Protein AF-Q3SFW7-F1 (afdb_monomer)

Organism: Thiobacillus denitrificans (strain ATCC 25259 / T1) (NCBI:txid292415)

Radius of gyration: 25.18 Å; Cα contacts (8 Å, |Δi|>4): 9; chains: 1; bounding box: 49×64×56 Å

Structure (mmCIF, N/CA/C/O backbone):
data_AF-Q3SFW7-F1
#
_entry.id   AF-Q3SFW7-F1
#
loop_
_atom_site.group_PDB
_atom_site.id
_atom_site.type_symbol
_atom_site.label_atom_id
_atom_site.label_alt_id
_atom_site.label_comp_id
_atom_site.label_asym_id
_atom_site.label_entity_id
_atom_site.label_seq_id
_atom_site.pdbx_PDB_ins_code
_atom_site.Cartn_x
_atom_site.Cartn_y
_atom_site.Cartn_z
_atom_site.occupancy
_atom_site.B_iso_or_equiv
_atom_site.auth_seq_id
_atom_site.auth_comp_id
_atom_site.auth_asym_id
_atom_site.auth_atom_id
_atom_site.pdbx_PDB_model_num
ATOM 1 N N . MET A 1 1 ? -1.356 22.637 24.744 1.00 49.34 1 MET A N 1
ATOM 2 C CA . MET A 1 1 ? -1.270 21.484 23.822 1.00 49.34 1 MET A CA 1
ATOM 3 C C . MET A 1 1 ? -1.983 20.317 24.479 1.00 49.34 1 MET A C 1
ATOM 5 O O . MET A 1 1 ? -1.453 19.760 25.429 1.00 49.34 1 MET A O 1
ATOM 9 N N . ALA A 1 2 ? -3.221 20.027 24.079 1.00 59.09 2 ALA A N 1
ATOM 10 C CA . ALA A 1 2 ? -3.946 18.881 24.620 1.00 59.09 2 ALA A CA 1
ATOM 11 C C . ALA A 1 2 ? -3.263 17.597 24.132 1.00 59.09 2 ALA A C 1
ATOM 13 O O . ALA A 1 2 ? -3.064 17.425 22.930 1.00 59.09 2 ALA A O 1
ATOM 14 N N . AL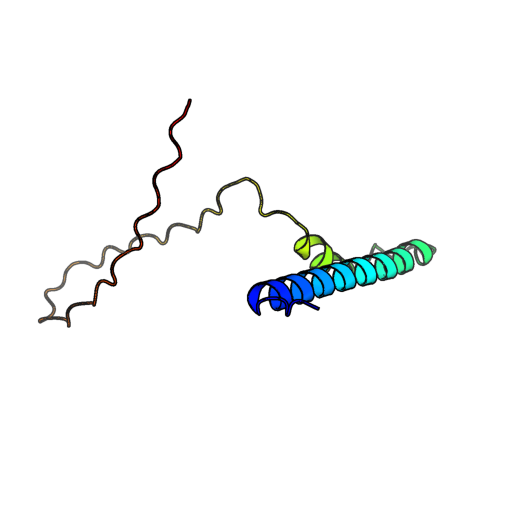A A 1 3 ? -2.860 16.725 25.055 1.00 67.88 3 ALA A N 1
ATOM 15 C CA . ALA A 1 3 ? -2.291 15.434 24.700 1.00 67.88 3 ALA A CA 1
ATOM 16 C C . ALA A 1 3 ? -3.344 14.630 23.926 1.00 67.88 3 ALA A C 1
ATOM 18 O O . ALA A 1 3 ? -4.440 14.388 24.436 1.00 67.88 3 ALA A O 1
ATOM 19 N N . MET A 1 4 ? -3.034 14.230 22.688 1.00 72.62 4 MET A N 1
ATOM 20 C CA . MET A 1 4 ? -3.902 13.316 21.950 1.00 72.62 4 MET A CA 1
ATOM 21 C C . MET A 1 4 ? -4.073 12.043 22.777 1.00 72.62 4 MET A C 1
ATOM 23 O O . MET A 1 4 ? -3.089 11.395 23.136 1.00 72.62 4 MET A O 1
ATOM 27 N N . SER A 1 5 ? -5.323 11.668 23.064 1.00 85.25 5 SER A N 1
ATOM 28 C CA . SER A 1 5 ? -5.614 10.350 23.632 1.00 85.25 5 SER A CA 1
ATOM 29 C C . SER A 1 5 ? -4.915 9.282 22.788 1.00 85.25 5 SER A C 1
ATOM 31 O O . SER A 1 5 ? -4.894 9.370 21.558 1.00 85.25 5 SER A O 1
ATOM 33 N N . ARG A 1 6 ? -4.340 8.265 23.440 1.00 89.69 6 ARG A N 1
ATOM 34 C CA . ARG A 1 6 ? -3.535 7.203 22.807 1.00 89.69 6 ARG A CA 1
ATOM 35 C C . ARG A 1 6 ? -4.202 6.601 21.563 1.00 89.69 6 ARG A C 1
ATOM 37 O O . ARG A 1 6 ? -3.516 6.250 20.612 1.00 89.69 6 ARG A O 1
ATOM 44 N N . ARG A 1 7 ? -5.538 6.525 21.548 1.00 87.50 7 ARG A N 1
ATOM 45 C CA . ARG A 1 7 ? -6.325 6.046 20.399 1.00 87.50 7 ARG A CA 1
ATOM 46 C C . ARG A 1 7 ? -6.234 6.979 19.189 1.00 87.50 7 ARG A C 1
ATOM 48 O O . ARG A 1 7 ? -6.053 6.499 18.078 1.00 87.50 7 ARG A O 1
ATOM 55 N N . HIS A 1 8 ? -6.312 8.292 19.405 1.00 90.88 8 HIS A N 1
ATOM 56 C CA . HIS A 1 8 ? -6.155 9.285 18.341 1.00 90.88 8 HIS A CA 1
ATOM 57 C C . HIS A 1 8 ? -4.730 9.313 17.807 1.00 90.88 8 HIS A C 1
ATOM 59 O O . HIS A 1 8 ? -4.561 9.372 16.598 1.00 90.88 8 HIS A O 1
ATOM 65 N N . LEU A 1 9 ? -3.720 9.190 18.676 1.00 92.25 9 LEU A N 1
ATOM 66 C CA . LEU A 1 9 ? -2.331 9.107 18.226 1.00 92.25 9 LEU A CA 1
ATOM 67 C C . LEU A 1 9 ? -2.102 7.871 17.345 1.00 92.25 9 LEU A C 1
ATOM 69 O O . LEU A 1 9 ? -1.550 8.004 16.261 1.00 92.25 9 LEU A O 1
ATOM 73 N N . ILE A 1 10 ? -2.557 6.686 17.771 1.00 92.69 10 ILE A N 1
ATOM 74 C CA . ILE A 1 10 ? -2.421 5.456 16.972 1.00 92.69 10 ILE A CA 1
ATOM 75 C C . ILE A 1 10 ? -3.164 5.592 15.642 1.00 92.69 10 ILE A C 1
ATOM 77 O O . ILE A 1 10 ? -2.594 5.287 14.600 1.00 92.69 10 ILE A O 1
ATOM 81 N N . SER A 1 11 ? -4.405 6.088 15.663 1.00 91.06 11 SER A N 1
ATOM 82 C CA . SER A 1 11 ? -5.174 6.319 14.437 1.00 91.06 11 SER A CA 1
ATOM 83 C C . SER A 1 11 ? -4.471 7.308 13.511 1.00 91.06 11 SER A C 1
ATOM 85 O O . SER A 1 11 ? -4.437 7.091 12.309 1.00 91.06 11 SER A O 1
ATOM 87 N N . TRP A 1 12 ? -3.896 8.377 14.057 1.00 93.75 12 TRP A N 1
ATOM 88 C CA . TRP A 1 12 ? -3.191 9.393 13.286 1.00 93.75 12 TRP A CA 1
ATOM 89 C C . TRP A 1 12 ? -1.899 8.853 12.668 1.00 93.75 12 TRP A C 1
ATOM 91 O O . TRP A 1 12 ? -1.666 9.048 11.478 1.00 93.75 12 TRP A O 1
ATOM 101 N N . LEU A 1 13 ? -1.095 8.115 13.441 1.00 95.19 13 LEU A N 1
ATOM 102 C CA . LEU A 1 13 ? 0.109 7.445 12.941 1.00 95.19 13 LEU A CA 1
ATOM 103 C C . LEU A 1 13 ? -0.230 6.424 11.853 1.00 95.19 13 LEU A C 1
ATOM 105 O O . LEU A 1 13 ? 0.464 6.350 10.843 1.00 95.19 13 LEU A O 1
ATOM 109 N N . PHE A 1 14 ? -1.313 5.670 12.039 1.00 92.56 14 PHE A N 1
ATOM 110 C CA . PHE A 1 14 ? -1.797 4.725 11.043 1.00 92.56 14 PHE A CA 1
ATOM 111 C C . PHE A 1 14 ? -2.198 5.436 9.746 1.00 92.56 14 PHE A C 1
ATOM 113 O O . PHE A 1 14 ? -1.718 5.068 8.677 1.00 92.56 14 PHE A O 1
ATOM 120 N N . THR A 1 15 ? -2.988 6.510 9.832 1.00 91.44 15 THR A N 1
ATOM 121 C CA . THR A 1 15 ? -3.363 7.319 8.664 1.00 91.44 15 THR A CA 1
ATOM 122 C C . THR A 1 15 ? -2.143 7.908 7.962 1.00 91.44 15 THR A C 1
ATOM 124 O O . THR A 1 15 ? -2.063 7.846 6.738 1.00 91.44 15 THR A O 1
ATOM 127 N N . LEU A 1 16 ? -1.168 8.441 8.705 1.00 93.75 16 LEU A N 1
ATOM 128 C CA . LEU A 1 16 ? 0.079 8.935 8.117 1.00 93.75 16 LEU A CA 1
ATOM 129 C C . LEU A 1 16 ? 0.861 7.832 7.410 1.00 93.75 16 LEU 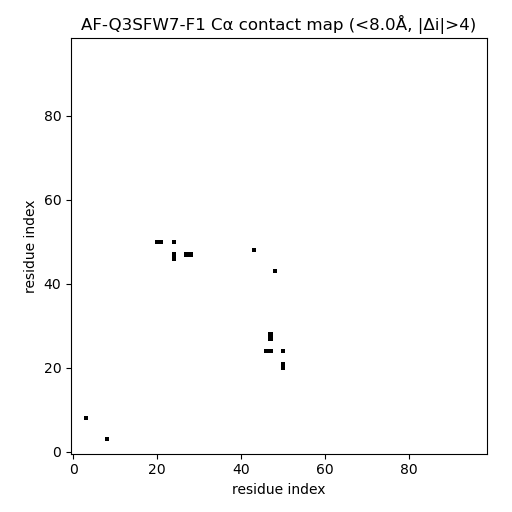A C 1
ATOM 131 O O . LEU A 1 16 ? 1.367 8.058 6.315 1.00 93.75 16 LEU A O 1
ATOM 135 N N . SER A 1 17 ? 0.947 6.647 8.014 1.00 90.62 17 SER A N 1
ATOM 136 C CA . SER A 1 17 ? 1.627 5.502 7.413 1.00 90.62 17 SER A CA 1
ATOM 137 C C . SER A 1 17 ? 0.956 5.077 6.106 1.00 90.62 17 SER A C 1
ATOM 139 O O . SER A 1 17 ? 1.657 4.844 5.122 1.00 90.62 17 SER A O 1
ATOM 141 N N . LEU A 1 18 ? -0.381 5.048 6.067 1.00 88.25 18 LEU A N 1
ATOM 142 C CA . LEU A 1 18 ? -1.132 4.797 4.837 1.00 88.25 18 LEU A CA 1
ATOM 143 C C . LEU A 1 18 ? -0.862 5.878 3.785 1.00 88.25 18 LEU A C 1
ATOM 145 O O . LEU A 1 18 ? -0.585 5.548 2.635 1.00 88.25 18 LEU A O 1
ATOM 149 N N . LEU A 1 19 ? -0.884 7.156 4.173 1.00 88.00 19 LEU A N 1
ATOM 150 C CA . LEU A 1 19 ? -0.666 8.274 3.254 1.00 88.00 19 LEU A CA 1
ATOM 151 C C . LEU A 1 19 ? 0.741 8.242 2.635 1.00 88.00 19 LEU A C 1
ATOM 153 O O . LEU A 1 19 ? 0.888 8.428 1.428 1.00 88.00 19 LEU A O 1
ATOM 157 N N . LEU A 1 20 ? 1.767 7.946 3.441 1.00 89.06 20 LEU A N 1
ATOM 158 C CA . LEU A 1 20 ? 3.142 7.768 2.966 1.00 89.06 20 LEU A CA 1
ATOM 159 C C . LEU A 1 20 ? 3.272 6.556 2.037 1.00 89.06 20 LEU A C 1
ATOM 161 O O . LEU A 1 20 ? 3.932 6.649 1.002 1.00 89.06 20 LEU A O 1
ATOM 165 N N . GLY A 1 21 ? 2.613 5.444 2.377 1.00 85.75 21 GLY A N 1
ATOM 166 C CA . GLY A 1 21 ? 2.535 4.259 1.524 1.00 85.75 21 GLY A CA 1
ATOM 167 C C . GLY A 1 21 ? 1.982 4.597 0.137 1.00 85.75 21 GLY A C 1
ATOM 168 O O . GLY A 1 21 ? 2.653 4.350 -0.865 1.00 85.75 21 GLY A O 1
ATOM 169 N N . GLN A 1 22 ? 0.831 5.273 0.082 1.00 86.62 22 GLN A N 1
ATOM 170 C CA . GLN A 1 22 ? 0.194 5.686 -1.174 1.00 86.62 22 GLN A CA 1
ATOM 171 C C . GLN A 1 22 ? 1.059 6.672 -1.979 1.00 86.62 22 GLN A C 1
ATOM 173 O O . GLN A 1 22 ? 1.227 6.497 -3.187 1.00 86.62 22 GLN A O 1
ATOM 178 N N . ALA A 1 23 ? 1.673 7.663 -1.322 1.00 86.12 23 ALA A N 1
ATOM 179 C CA . ALA A 1 23 ? 2.566 8.616 -1.985 1.00 86.12 23 ALA A CA 1
ATOM 180 C C . ALA A 1 23 ? 3.799 7.929 -2.605 1.00 86.12 23 ALA A C 1
ATOM 182 O O . ALA A 1 23 ? 4.176 8.234 -3.738 1.00 86.12 23 ALA A O 1
ATOM 183 N N . SER A 1 24 ? 4.403 6.969 -1.894 1.00 86.12 24 SER A N 1
ATOM 184 C CA . SER A 1 24 ? 5.553 6.208 -2.400 1.00 86.12 24 SER A CA 1
ATOM 185 C C . SER A 1 24 ? 5.191 5.303 -3.585 1.00 86.12 24 SER A C 1
ATOM 187 O O . SER A 1 24 ? 5.929 5.260 -4.571 1.00 86.12 24 SER A O 1
ATOM 189 N N . ALA A 1 25 ? 4.032 4.639 -3.530 1.00 84.50 25 ALA A N 1
ATOM 190 C CA . ALA A 1 25 ? 3.530 3.792 -4.606 1.00 84.50 25 ALA A CA 1
ATOM 191 C C . ALA A 1 25 ? 3.256 4.600 -5.882 1.00 84.50 25 ALA A C 1
ATOM 193 O O . ALA A 1 25 ? 3.633 4.183 -6.978 1.00 84.50 25 ALA A O 1
ATOM 194 N N . PHE A 1 26 ? 2.661 5.786 -5.730 1.00 81.62 26 PHE A N 1
ATOM 195 C CA . PHE A 1 26 ? 2.412 6.708 -6.833 1.00 81.62 26 PHE A CA 1
ATOM 196 C C . PHE A 1 26 ? 3.714 7.193 -7.484 1.00 81.62 26 PHE A C 1
ATOM 198 O O . PHE A 1 26 ? 3.864 7.102 -8.702 1.00 81.62 26 PHE A O 1
ATOM 205 N N . ALA A 1 27 ? 4.691 7.637 -6.684 1.00 85.94 27 ALA A N 1
ATOM 206 C CA . ALA A 1 27 ? 5.998 8.048 -7.198 1.00 85.94 27 ALA A CA 1
ATOM 207 C C . ALA A 1 27 ? 6.704 6.912 -7.964 1.00 85.94 27 ALA A C 1
ATOM 209 O O . ALA A 1 27 ? 7.315 7.145 -9.006 1.00 85.94 27 ALA A O 1
ATOM 210 N N . HIS A 1 28 ? 6.579 5.672 -7.486 1.00 86.50 28 HIS A N 1
ATOM 211 C CA . HIS A 1 28 ? 7.130 4.499 -8.161 1.00 86.50 28 HIS A CA 1
ATOM 212 C C . HIS A 1 28 ? 6.423 4.192 -9.493 1.00 86.50 28 HIS A C 1
ATOM 214 O O . HIS A 1 28 ? 7.087 3.918 -10.493 1.00 86.50 28 HIS A O 1
ATOM 220 N N . ALA A 1 29 ? 5.092 4.303 -9.536 1.00 83.44 29 ALA A N 1
ATOM 221 C CA . ALA A 1 29 ? 4.304 4.114 -10.754 1.00 83.44 29 ALA A CA 1
ATOM 222 C C . ALA A 1 29 ? 4.676 5.123 -11.859 1.00 83.44 29 ALA A C 1
ATOM 224 O O . ALA A 1 29 ? 4.764 4.748 -13.028 1.00 83.44 29 ALA A O 1
ATOM 225 N N . ILE A 1 30 ? 4.991 6.376 -11.502 1.00 83.56 30 ILE A N 1
ATOM 226 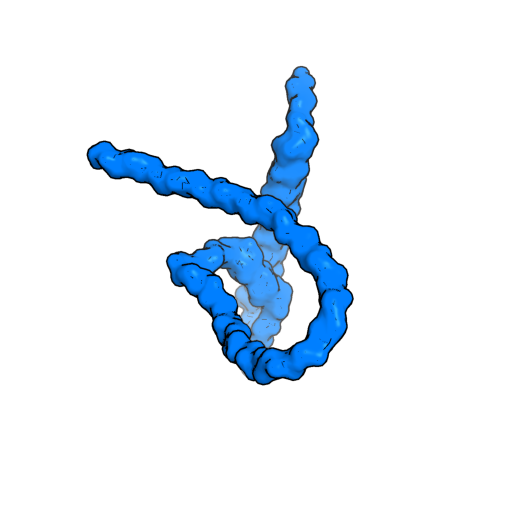C CA . ILE A 1 30 ? 5.514 7.371 -12.459 1.00 83.56 30 ILE A CA 1
ATOM 227 C C . ILE A 1 30 ? 6.826 6.886 -13.102 1.00 83.56 30 ILE A C 1
ATOM 229 O O . ILE A 1 30 ? 7.041 7.082 -14.299 1.00 83.56 30 ILE A O 1
ATOM 233 N N . GLY A 1 31 ? 7.686 6.206 -12.340 1.00 81.31 31 GLY A N 1
ATOM 234 C CA . GLY A 1 31 ? 8.918 5.609 -12.861 1.00 81.31 31 GLY A CA 1
ATOM 235 C C . GLY A 1 31 ? 8.669 4.555 -13.946 1.00 81.31 31 GLY A C 1
ATOM 236 O O . GLY A 1 31 ? 9.428 4.485 -14.913 1.00 81.31 31 GLY A O 1
ATOM 237 N N . HIS A 1 32 ? 7.587 3.778 -13.83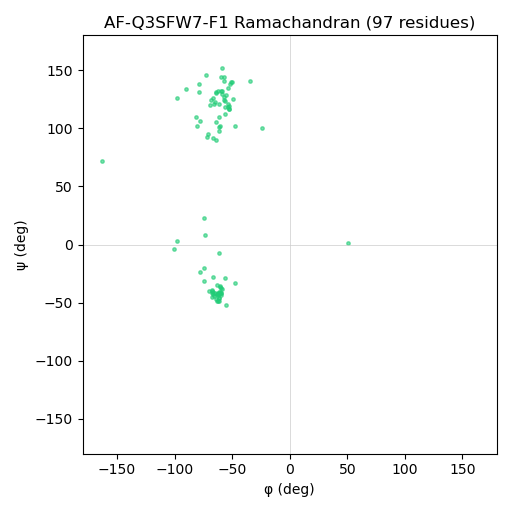4 1.00 79.88 32 HIS A N 1
ATOM 238 C CA . HIS A 1 32 ? 7.167 2.841 -14.881 1.00 79.88 32 HIS A CA 1
ATOM 239 C C . HIS A 1 32 ? 6.636 3.556 -16.126 1.00 79.88 32 HIS A C 1
ATOM 241 O O . HIS A 1 32 ? 6.972 3.162 -17.246 1.00 79.88 32 HIS A O 1
ATOM 247 N N . LEU A 1 33 ? 5.875 4.639 -15.942 1.00 72.12 33 LEU A N 1
ATOM 248 C CA . LEU A 1 33 ? 5.351 5.436 -17.051 1.00 72.12 33 LEU A CA 1
ATOM 249 C C . LEU A 1 33 ? 6.482 6.017 -17.915 1.00 72.12 33 LEU A C 1
ATOM 251 O O . LEU A 1 33 ? 6.416 5.957 -19.138 1.00 72.12 33 LEU A O 1
ATOM 255 N N . HIS A 1 34 ? 7.554 6.510 -17.291 1.00 66.44 34 HIS A N 1
ATOM 256 C CA . HIS A 1 34 ? 8.700 7.078 -18.009 1.00 66.44 34 HIS A CA 1
ATOM 257 C C . HIS A 1 34 ? 9.599 6.021 -18.679 1.00 66.44 34 HIS A C 1
ATOM 259 O O . HIS A 1 34 ? 10.357 6.334 -19.591 1.00 66.44 34 HIS A O 1
ATOM 265 N N . LYS A 1 35 ? 9.534 4.761 -18.232 1.00 66.25 35 LYS A N 1
ATOM 266 C CA . LYS A 1 35 ? 10.413 3.672 -18.687 1.00 66.25 35 LYS A CA 1
ATOM 267 C C . LYS A 1 35 ? 9.790 2.782 -19.775 1.00 66.25 35 LYS A C 1
ATOM 269 O O . LYS A 1 35 ? 10.432 1.828 -20.206 1.00 66.25 35 LYS A O 1
ATOM 274 N N . SER A 1 36 ? 8.582 3.094 -20.251 1.00 60.78 36 SER A N 1
ATOM 275 C CA . SER A 1 36 ? 7.852 2.290 -21.253 1.00 60.78 36 SER A CA 1
ATOM 276 C C . SER A 1 36 ? 8.391 2.370 -22.698 1.00 60.78 36 SER A C 1
ATOM 278 O O . SER A 1 36 ? 7.798 1.795 -23.603 1.00 60.78 36 SER A O 1
ATOM 280 N N . GLU A 1 37 ? 9.541 3.004 -22.935 1.00 54.19 37 GLU A N 1
ATOM 281 C CA . GLU A 1 37 ? 10.154 3.219 -24.264 1.00 54.19 37 GLU A CA 1
ATOM 282 C C . GLU A 1 37 ? 10.802 1.970 -24.909 1.00 54.19 37 GLU A C 1
ATOM 284 O O . GLU A 1 37 ? 11.687 2.084 -25.753 1.00 54.19 37 GLU A O 1
ATOM 289 N N . GLY A 1 38 ? 10.419 0.743 -24.551 1.00 54.66 38 GLY A N 1
ATOM 290 C CA . GLY A 1 38 ? 11.145 -0.408 -25.092 1.00 54.66 38 GLY A CA 1
ATOM 291 C C . GLY A 1 38 ? 10.456 -1.746 -24.982 1.00 54.66 38 GLY A C 1
ATOM 292 O O . GLY A 1 38 ? 10.931 -2.566 -24.211 1.00 54.66 38 GLY A O 1
ATOM 293 N N . GLY A 1 39 ? 9.396 -1.959 -25.773 1.00 55.94 39 GLY A N 1
ATOM 294 C CA . GLY A 1 39 ? 8.985 -3.233 -26.405 1.00 55.94 39 GLY A CA 1
ATOM 295 C C . GLY A 1 39 ? 8.868 -4.518 -25.566 1.00 55.94 39 GLY A C 1
ATOM 296 O O . GLY A 1 39 ? 8.580 -5.576 -26.121 1.00 55.94 39 GLY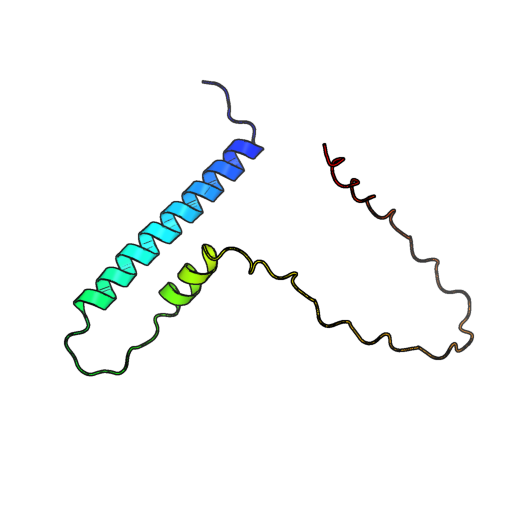 A O 1
ATOM 297 N N . VAL A 1 40 ? 9.107 -4.466 -24.261 1.00 55.84 40 VAL A N 1
ATOM 298 C CA . VAL A 1 40 ? 9.080 -5.597 -23.338 1.00 55.84 40 VAL A CA 1
ATOM 299 C C . VAL A 1 40 ? 7.659 -5.708 -22.791 1.00 55.84 40 VAL A C 1
ATOM 301 O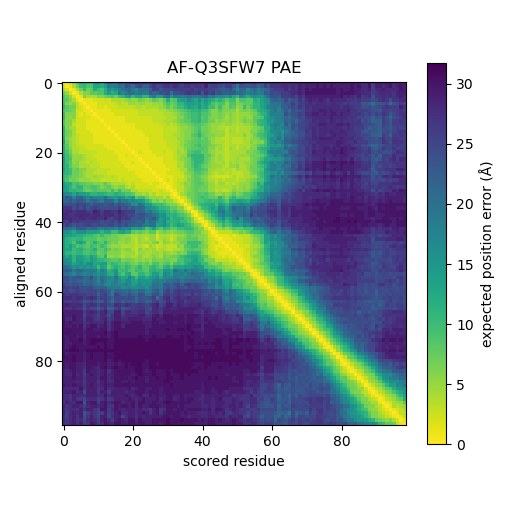 O . VAL A 1 40 ? 7.093 -4.687 -22.399 1.00 55.84 40 VAL A O 1
ATOM 304 N N . PRO A 1 41 ? 7.069 -6.918 -22.755 1.00 57.94 41 PRO A N 1
ATOM 305 C CA . PRO A 1 41 ? 5.745 -7.118 -22.184 1.00 57.94 41 PRO A CA 1
ATOM 306 C C . PRO A 1 41 ? 5.691 -6.563 -20.762 1.00 57.94 41 PRO A C 1
ATOM 308 O O . PRO A 1 41 ? 6.614 -6.777 -19.971 1.00 57.94 41 PRO A O 1
ATOM 311 N N . ASP A 1 42 ? 4.607 -5.839 -20.491 1.00 61.56 42 ASP A N 1
ATOM 312 C CA . ASP A 1 42 ? 4.340 -5.083 -19.273 1.00 61.56 42 ASP A CA 1
ATOM 313 C C . ASP A 1 42 ? 4.630 -5.942 -18.033 1.00 61.56 42 ASP A C 1
ATOM 315 O O . ASP A 1 42 ? 3.897 -6.878 -17.699 1.00 61.56 42 ASP A O 1
ATOM 319 N N . ARG A 1 43 ? 5.783 -5.712 -17.393 1.00 65.44 43 ARG A N 1
ATOM 320 C CA . ARG A 1 43 ? 6.141 -6.451 -16.183 1.00 65.44 43 ARG A CA 1
ATOM 321 C C . ARG A 1 43 ? 5.350 -5.852 -15.042 1.00 65.44 43 ARG A C 1
ATOM 323 O O . ARG A 1 43 ? 5.677 -4.770 -14.559 1.00 65.44 43 ARG A O 1
ATOM 330 N N . VAL A 1 44 ? 4.337 -6.593 -14.612 1.00 72.56 44 VAL A N 1
ATOM 331 C CA . VAL A 1 44 ? 3.530 -6.264 -13.443 1.00 72.56 44 VAL A CA 1
ATOM 332 C C . VAL A 1 44 ? 4.461 -6.043 -12.250 1.00 72.56 44 VAL A C 1
ATOM 334 O O . VAL A 1 44 ? 5.201 -6.937 -11.838 1.00 72.56 44 VAL A O 1
ATOM 337 N N . CYS A 1 45 ? 4.466 -4.823 -11.717 1.00 80.94 45 CYS A N 1
ATOM 338 C CA . CYS A 1 45 ? 5.225 -4.503 -10.520 1.00 80.94 45 CYS A CA 1
ATOM 339 C C . CYS A 1 45 ? 4.425 -4.945 -9.294 1.00 80.94 45 CYS A C 1
ATOM 341 O O . CYS A 1 45 ? 3.415 -4.329 -8.949 1.00 80.94 45 CYS A O 1
ATOM 343 N N . GLU A 1 46 ? 4.894 -5.991 -8.614 1.00 80.44 46 GLU A N 1
ATOM 344 C CA . GLU A 1 46 ? 4.247 -6.544 -7.413 1.00 80.44 46 GLU A CA 1
ATOM 345 C C . GLU A 1 46 ? 4.067 -5.497 -6.302 1.00 80.44 46 GLU A C 1
ATOM 347 O O . GLU A 1 46 ? 3.108 -5.543 -5.534 1.00 80.44 46 GLU A O 1
ATOM 352 N N . VAL A 1 47 ? 4.947 -4.491 -6.252 1.00 79.19 47 VAL A N 1
ATOM 353 C CA . VAL A 1 47 ? 4.830 -3.364 -5.316 1.00 79.19 47 VAL A CA 1
ATOM 354 C C . VAL A 1 47 ? 3.597 -2.516 -5.636 1.00 79.19 47 VAL A C 1
ATOM 356 O O . VAL A 1 47 ? 2.843 -2.162 -4.730 1.00 79.19 47 VAL A O 1
ATOM 359 N N . CYS A 1 48 ? 3.350 -2.220 -6.914 1.00 79.50 48 CYS A N 1
ATOM 360 C CA . CYS A 1 48 ? 2.166 -1.478 -7.345 1.00 79.50 48 CYS A CA 1
ATOM 361 C C . CYS A 1 48 ? 0.879 -2.289 -7.133 1.00 79.50 48 CYS A C 1
ATOM 363 O O . CYS A 1 48 ? -0.116 -1.727 -6.680 1.00 79.50 48 CYS A O 1
ATOM 365 N N . VAL A 1 49 ? 0.903 -3.601 -7.391 1.00 78.31 49 VAL A N 1
ATOM 366 C CA . VAL A 1 49 ? -0.252 -4.492 -7.168 1.00 78.31 49 VAL A CA 1
ATOM 367 C C . VAL A 1 49 ? -0.615 -4.573 -5.688 1.00 78.31 49 VAL A C 1
ATOM 369 O O . VAL A 1 49 ? -1.780 -4.408 -5.321 1.00 78.31 49 VAL A O 1
ATOM 372 N N . ALA A 1 50 ? 0.379 -4.771 -4.820 1.00 76.88 50 ALA A N 1
ATOM 373 C CA . ALA A 1 50 ? 0.158 -4.805 -3.380 1.00 76.88 50 ALA A CA 1
ATOM 374 C C . ALA A 1 50 ? -0.428 -3.477 -2.863 1.00 76.88 50 ALA A C 1
ATOM 376 O O . ALA A 1 50 ? -1.351 -3.483 -2.048 1.00 76.88 50 ALA A O 1
ATOM 377 N N . GLN A 1 51 ? 0.062 -2.339 -3.371 1.00 78.19 51 GLN A N 1
ATOM 378 C CA . GLN A 1 51 ? -0.383 -1.000 -2.964 1.00 78.19 51 GLN A CA 1
ATOM 379 C C . GLN A 1 51 ? -1.763 -0.609 -3.508 1.00 78.19 51 GLN A C 1
ATOM 381 O O . GLN A 1 51 ? -2.507 0.077 -2.804 1.00 78.19 51 GLN A O 1
ATOM 386 N N . ALA A 1 52 ? -2.151 -1.092 -4.693 1.00 73.12 52 ALA A N 1
ATOM 387 C CA . ALA A 1 52 ? -3.493 -0.888 -5.242 1.00 73.12 52 ALA A CA 1
ATOM 388 C C . ALA A 1 52 ? -4.587 -1.540 -4.372 1.00 73.12 52 ALA A C 1
ATOM 390 O O . ALA A 1 52 ? -5.669 -0.978 -4.202 1.00 73.12 52 ALA A O 1
ATOM 391 N N . ASN A 1 53 ? -4.293 -2.690 -3.758 1.00 69.31 53 ASN A N 1
ATOM 392 C CA . ASN A 1 53 ? -5.252 -3.403 -2.910 1.00 69.31 53 ASN A CA 1
ATOM 393 C C . ASN A 1 53 ? -5.408 -2.795 -1.504 1.00 69.31 53 ASN A C 1
ATOM 395 O O . ASN A 1 53 ? -6.464 -2.950 -0.893 1.00 69.31 53 ASN A O 1
ATOM 399 N N . LEU A 1 54 ? -4.407 -2.060 -1.002 1.00 65.69 54 LEU A N 1
ATOM 400 C CA . LEU A 1 54 ? -4.418 -1.434 0.332 1.00 65.69 54 LEU A CA 1
ATOM 401 C C . LEU A 1 54 ? -5.465 -0.314 0.481 1.00 65.69 54 LEU A C 1
ATOM 403 O O . LEU A 1 54 ? -5.937 -0.066 1.589 1.00 65.69 54 LEU A O 1
ATOM 407 N N . GLY A 1 55 ? -5.820 0.355 -0.620 1.00 61.41 55 GLY A N 1
ATOM 408 C CA . GLY A 1 55 ? -6.871 1.378 -0.665 1.00 61.41 55 GLY A CA 1
ATOM 409 C C . GLY A 1 55 ? -8.204 0.878 -1.222 1.00 61.41 55 GLY A C 1
ATOM 410 O O . GLY A 1 55 ? -9.172 1.638 -1.250 1.00 61.41 55 GLY A O 1
ATOM 411 N N . SER A 1 56 ? -8.269 -0.375 -1.684 1.00 64.06 56 SER A N 1
ATOM 412 C CA . SER A 1 56 ? -9.510 -0.931 -2.215 1.00 64.06 56 SER A CA 1
ATOM 413 C C . SER A 1 56 ? -10.502 -1.113 -1.069 1.00 64.06 56 SER A C 1
ATOM 415 O O . SER A 1 56 ? -10.225 -1.791 -0.077 1.00 64.06 56 SER A O 1
ATOM 417 N N . ALA A 1 57 ? -11.655 -0.450 -1.167 1.00 60.50 57 ALA A N 1
ATOM 418 C CA . ALA A 1 57 ? -12.752 -0.729 -0.255 1.00 60.50 57 ALA A CA 1
ATOM 419 C C . ALA A 1 57 ? -13.092 -2.226 -0.364 1.00 60.50 57 ALA A C 1
ATOM 421 O O . ALA A 1 57 ? -13.074 -2.758 -1.482 1.00 60.50 57 ALA A O 1
ATOM 422 N N . PRO A 1 58 ? -13.407 -2.916 0.751 1.00 61.69 58 PRO A N 1
ATOM 423 C CA . PRO A 1 58 ? -13.910 -4.277 0.660 1.00 61.69 58 PRO A CA 1
ATOM 424 C C . PRO A 1 58 ? -15.087 -4.281 -0.320 1.00 61.69 58 PRO A C 1
ATOM 426 O O . PRO A 1 58 ? -15.877 -3.326 -0.313 1.00 61.69 58 PRO A O 1
ATOM 429 N N . PRO A 1 59 ? -15.186 -5.298 -1.196 1.00 60.00 59 PRO A N 1
ATOM 430 C CA . PRO A 1 59 ? -16.267 -5.351 -2.160 1.00 60.00 59 PRO A CA 1
ATOM 431 C C . PRO A 1 59 ? -17.593 -5.169 -1.411 1.00 60.00 59 PRO A C 1
ATOM 433 O O . PRO A 1 59 ? -17.755 -5.719 -0.322 1.00 60.00 59 PRO A O 1
ATOM 436 N N . PRO A 1 60 ? -18.554 -4.412 -1.967 1.00 66.94 60 PRO A N 1
ATOM 437 C CA . PRO A 1 60 ? -19.841 -4.164 -1.315 1.00 66.94 60 PRO A CA 1
ATOM 438 C C . PRO A 1 60 ? -20.651 -5.452 -1.079 1.00 66.94 60 PRO A C 1
ATOM 440 O O . PRO A 1 60 ? -21.689 -5.423 -0.422 1.00 66.94 60 PRO A O 1
ATOM 443 N N . ALA A 1 61 ? -20.186 -6.584 -1.613 1.00 72.75 61 ALA A N 1
ATOM 444 C CA . ALA A 1 61 ? -20.744 -7.897 -1.371 1.00 72.75 61 ALA A CA 1
ATOM 445 C C . ALA A 1 61 ? -20.285 -8.459 -0.010 1.00 72.75 61 ALA A C 1
ATOM 447 O O . ALA A 1 61 ? -19.101 -8.376 0.329 1.00 72.75 61 ALA A O 1
ATOM 448 N N . PRO A 1 62 ? -21.186 -9.095 0.759 1.00 65.81 62 PRO A N 1
ATOM 449 C CA . PRO A 1 62 ? -20.796 -9.801 1.970 1.00 65.81 62 PRO A CA 1
ATOM 450 C C . PRO A 1 62 ? -19.749 -10.864 1.628 1.00 65.81 62 PRO A C 1
ATOM 452 O O . PRO A 1 62 ? -19.961 -11.703 0.751 1.00 65.81 62 PRO A O 1
ATOM 455 N N . LEU A 1 63 ? -18.617 -10.828 2.335 1.00 60.78 63 LEU A N 1
ATOM 456 C CA . LEU A 1 63 ? -17.603 -11.877 2.285 1.00 60.78 63 LEU A CA 1
ATOM 457 C C . LEU A 1 63 ? -18.239 -13.180 2.779 1.00 60.78 63 LEU A C 1
ATOM 459 O O . LEU A 1 63 ? -18.385 -13.408 3.980 1.00 60.78 63 LEU A O 1
ATOM 463 N N . CYS A 1 64 ? -18.662 -14.020 1.840 1.00 65.81 64 CYS A N 1
ATOM 464 C CA . CYS A 1 64 ? -19.171 -15.344 2.141 1.00 65.81 64 CYS A CA 1
ATOM 465 C C . CYS A 1 64 ? -17.961 -16.260 2.346 1.00 65.81 64 CYS A C 1
ATOM 467 O O . CYS A 1 64 ? -17.298 -16.654 1.387 1.00 65.81 64 CYS A O 1
ATOM 469 N N . LEU A 1 65 ? -17.634 -16.559 3.604 1.00 66.06 65 LEU A N 1
ATOM 470 C CA . LEU A 1 65 ? -16.730 -17.667 3.906 1.00 66.06 65 LEU A CA 1
ATOM 471 C C . LEU A 1 65 ? -17.375 -18.945 3.348 1.00 66.06 65 LEU A C 1
ATOM 473 O O . LEU A 1 65 ? -18.567 -19.149 3.599 1.00 66.06 65 LEU A O 1
ATOM 477 N N . PRO A 1 66 ? -16.639 -19.796 2.606 1.00 66.00 66 PRO A N 1
ATOM 478 C CA . PRO A 1 66 ? -17.171 -21.078 2.173 1.00 66.00 66 PR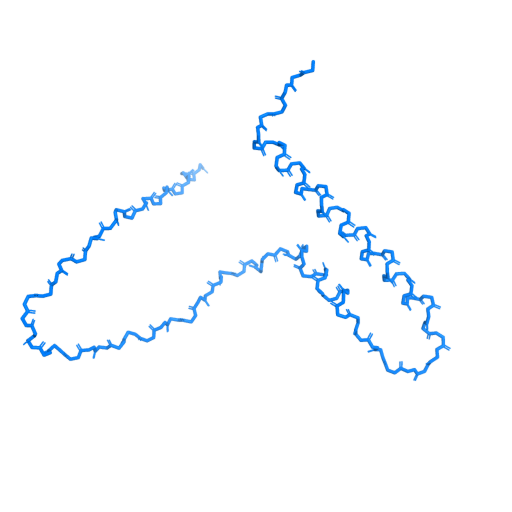O A CA 1
ATOM 479 C C . PRO A 1 66 ? -17.690 -21.805 3.409 1.00 66.00 66 PRO A C 1
ATOM 481 O O . PRO A 1 66 ? -16.935 -22.026 4.359 1.00 66.00 66 PRO A O 1
ATOM 484 N N . GLY A 1 67 ? -18.989 -22.105 3.432 1.00 61.00 67 GLY A N 1
ATOM 485 C CA . GLY A 1 67 ? -19.587 -22.844 4.531 1.00 61.00 67 GLY A CA 1
ATOM 486 C C . GLY A 1 67 ? -18.838 -24.159 4.673 1.00 61.00 67 GLY A C 1
ATOM 487 O O . GLY A 1 67 ? -18.886 -24.992 3.769 1.00 61.00 67 GLY A O 1
ATOM 488 N N . ALA A 1 68 ? -18.110 -24.333 5.777 1.00 61.59 68 ALA A N 1
ATOM 489 C CA . ALA A 1 68 ? -17.553 -25.630 6.111 1.00 61.59 68 ALA A CA 1
ATOM 490 C C . ALA A 1 68 ? -18.734 -26.602 6.163 1.00 61.59 68 ALA A C 1
ATOM 492 O O . ALA A 1 68 ? -19.670 -26.391 6.938 1.00 61.59 68 ALA A O 1
ATOM 493 N N . ALA A 1 69 ? -18.729 -27.617 5.296 1.00 59.12 69 ALA A N 1
ATOM 494 C CA . ALA A 1 69 ? -19.724 -28.671 5.356 1.00 59.12 69 ALA A CA 1
ATOM 495 C C . ALA A 1 69 ? -19.698 -29.226 6.782 1.00 59.12 69 ALA A C 1
ATOM 497 O O . ALA A 1 69 ? -18.654 -29.686 7.249 1.00 59.12 69 ALA A O 1
ATOM 498 N N . ALA A 1 70 ? -20.819 -29.116 7.495 1.00 59.69 70 ALA A N 1
ATOM 499 C CA . ALA A 1 70 ? -20.959 -29.729 8.800 1.00 59.69 70 ALA A CA 1
ATOM 500 C C . ALA A 1 70 ? -20.789 -31.236 8.600 1.00 59.69 70 ALA A C 1
ATOM 502 O O . ALA A 1 70 ? -21.682 -31.917 8.097 1.00 59.69 70 ALA A O 1
ATOM 503 N N . VAL A 1 71 ? -19.609 -31.754 8.936 1.00 52.94 71 VAL A N 1
ATOM 504 C CA . VAL A 1 71 ? -19.398 -33.190 9.035 1.00 52.94 71 VAL A CA 1
ATOM 505 C C . VAL A 1 71 ? -20.300 -33.639 10.174 1.00 52.94 71 VAL A C 1
ATOM 507 O O . VAL A 1 71 ? -20.031 -33.353 11.341 1.00 52.94 71 VAL A O 1
ATOM 510 N N . HIS A 1 72 ? -21.406 -34.296 9.834 1.00 55.62 72 HIS A N 1
ATOM 511 C CA . HIS A 1 72 ? -22.194 -35.039 10.801 1.00 55.62 72 HIS A CA 1
ATOM 512 C C . HIS A 1 72 ? -21.308 -36.175 11.319 1.00 55.62 72 HIS A C 1
ATOM 514 O O . HIS A 1 72 ? -21.261 -37.256 10.736 1.00 55.62 72 HIS A O 1
ATOM 520 N N . LEU A 1 73 ? -20.558 -35.915 12.393 1.00 51.06 73 LEU A N 1
ATOM 521 C CA . LEU A 1 73 ? -19.942 -36.977 13.169 1.00 51.06 73 LEU A CA 1
ATOM 522 C C . LEU 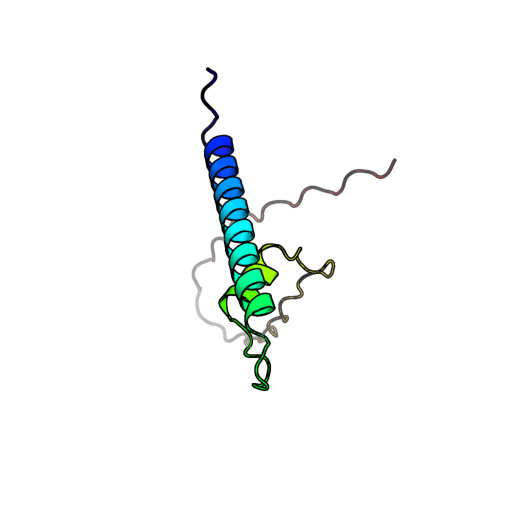A 1 73 ? -21.082 -37.835 13.711 1.00 51.06 73 LEU A C 1
ATOM 524 O O . LEU A 1 73 ? -21.860 -37.393 14.558 1.00 51.06 73 LEU A O 1
ATOM 528 N N . ALA A 1 74 ? -21.202 -39.047 13.170 1.00 51.84 74 ALA A N 1
ATOM 529 C CA . ALA A 1 74 ? -22.065 -40.074 13.717 1.00 51.84 74 ALA A CA 1
ATOM 530 C C . ALA A 1 74 ? -21.788 -40.185 15.220 1.00 51.84 74 ALA A C 1
ATOM 532 O O . ALA A 1 74 ? -20.641 -40.325 15.647 1.00 51.84 74 ALA A O 1
ATOM 533 N N . THR A 1 75 ? -22.841 -40.058 16.022 1.00 48.62 75 THR A N 1
ATOM 534 C CA . THR A 1 75 ? -22.770 -40.108 17.478 1.00 48.62 75 THR A CA 1
ATOM 535 C C . THR A 1 75 ? -22.359 -41.512 17.917 1.00 48.62 75 THR A C 1
ATOM 537 O O . THR A 1 75 ? -23.194 -42.390 18.104 1.00 48.62 75 THR A O 1
ATOM 540 N N . THR A 1 76 ? -21.062 -41.745 18.088 1.00 55.00 76 THR A N 1
ATOM 541 C CA . THR A 1 76 ? -20.571 -42.832 18.939 1.00 55.00 76 THR A CA 1
ATOM 542 C C . THR A 1 76 ? -20.679 -42.368 20.392 1.00 55.00 76 THR A C 1
ATOM 544 O O . THR A 1 76 ? -20.226 -41.255 20.679 1.00 55.00 76 THR A O 1
ATOM 547 N N . PRO A 1 77 ? -21.252 -43.154 21.321 1.00 49.81 77 PRO A N 1
ATOM 548 C CA . PRO A 1 77 ? -21.348 -42.754 22.717 1.00 49.81 77 PRO A CA 1
ATOM 549 C C . PRO A 1 77 ? -19.946 -42.792 23.330 1.00 49.81 77 PRO A C 1
ATOM 551 O O . PRO A 1 77 ? -19.456 -43.841 23.742 1.00 49.81 77 PRO A O 1
ATOM 554 N N . ILE A 1 78 ? -19.275 -41.643 23.348 1.00 52.38 78 ILE A N 1
ATOM 555 C CA . ILE A 1 78 ? -18.015 -41.462 24.058 1.00 52.38 78 ILE A CA 1
ATOM 556 C C . ILE A 1 78 ? -18.337 -40.806 25.398 1.00 52.38 78 ILE A C 1
ATOM 558 O O . ILE A 1 78 ? -19.023 -39.788 25.470 1.00 52.38 78 ILE A O 1
ATOM 562 N N . SER A 1 79 ? -17.855 -41.477 26.443 1.00 53.16 79 SER A N 1
ATOM 563 C CA . SER A 1 79 ? -17.818 -41.073 27.846 1.00 53.16 79 SER A CA 1
ATOM 564 C C . SER A 1 79 ? -17.596 -39.568 28.036 1.00 53.16 79 SER A C 1
ATOM 566 O O . SER A 1 79 ? -16.812 -38.968 27.305 1.00 53.16 79 SER A O 1
ATOM 568 N N . ALA A 1 80 ? -18.293 -38.995 29.025 1.00 59.19 80 ALA A N 1
ATOM 569 C CA . ALA A 1 80 ? -18.355 -37.577 29.386 1.00 59.19 80 ALA A CA 1
ATOM 570 C C . ALA A 1 80 ? -17.135 -36.744 28.939 1.00 59.19 80 ALA A C 1
ATOM 572 O O . ALA A 1 80 ? -16.084 -36.746 29.581 1.00 59.19 80 ALA A O 1
ATOM 573 N N . ALA A 1 81 ? -17.300 -36.011 27.837 1.00 60.50 81 ALA A N 1
ATOM 574 C CA . ALA A 1 81 ? -16.353 -34.989 27.416 1.00 60.50 81 ALA A CA 1
ATOM 575 C C . ALA A 1 81 ? -16.458 -33.763 28.346 1.00 60.50 81 ALA A C 1
ATOM 577 O O . ALA A 1 81 ? -17.563 -33.440 28.796 1.00 60.50 81 ALA A O 1
ATOM 578 N N . PRO A 1 82 ? -15.347 -33.058 28.633 1.00 58.22 82 PRO A N 1
ATOM 579 C CA . PRO A 1 82 ? -15.393 -31.820 29.401 1.00 58.22 82 PRO A CA 1
ATOM 580 C C . PRO A 1 82 ? -16.294 -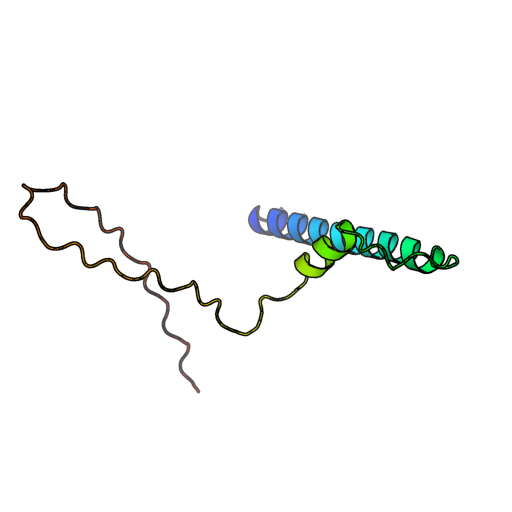30.805 28.689 1.00 58.22 82 PRO A C 1
ATOM 582 O O . PRO A 1 82 ? -16.201 -30.611 27.476 1.00 58.22 82 PRO A O 1
ATOM 585 N N . THR A 1 83 ? -17.192 -30.186 29.453 1.00 63.69 83 THR A N 1
ATOM 586 C CA . THR A 1 83 ? -18.114 -29.149 28.982 1.00 63.69 83 THR A CA 1
ATOM 587 C C . THR A 1 83 ? -17.330 -28.027 28.299 1.00 63.69 83 THR A C 1
ATOM 589 O O . THR A 1 83 ? -16.484 -27.420 28.957 1.00 63.69 83 THR A O 1
ATOM 592 N N . PRO A 1 84 ? -17.576 -27.721 27.013 1.00 57.66 84 PRO A N 1
ATOM 593 C CA . PRO A 1 84 ? -16.974 -26.551 26.399 1.00 57.66 84 PRO A CA 1
ATOM 594 C C . PRO A 1 84 ? -17.555 -25.296 27.058 1.00 57.66 84 PRO A C 1
ATOM 596 O O . PRO A 1 84 ? -18.774 -25.127 27.115 1.00 57.66 84 PRO A O 1
ATOM 599 N N . ASP A 1 85 ? -16.678 -24.422 27.554 1.00 62.16 85 ASP A N 1
ATOM 600 C CA . ASP A 1 85 ? -17.047 -23.086 28.018 1.00 62.16 85 ASP A CA 1
ATOM 601 C C . ASP A 1 85 ? -17.623 -22.298 26.837 1.00 62.16 85 ASP A C 1
ATOM 603 O O . ASP A 1 85 ? -16.910 -21.793 25.963 1.00 62.16 85 ASP A O 1
ATOM 607 N N . PHE A 1 86 ? -18.950 -22.206 26.782 1.00 58.91 86 PHE A N 1
ATOM 608 C CA . PHE A 1 86 ? -19.629 -21.311 25.861 1.00 58.91 86 PHE A CA 1
ATOM 609 C C . PHE A 1 86 ? -19.412 -19.879 26.347 1.00 58.91 86 PHE A C 1
ATOM 611 O O . PHE A 1 86 ? -20.172 -19.356 27.161 1.00 58.91 86 PHE A O 1
ATOM 618 N N . HIS A 1 87 ? -18.372 -19.221 25.836 1.00 65.56 87 HIS A N 1
ATOM 619 C CA . HIS A 1 87 ? -18.239 -17.777 25.988 1.00 65.56 87 HIS A CA 1
ATOM 620 C C . HIS A 1 87 ? -19.506 -17.096 25.456 1.00 65.56 87 HIS A C 1
ATOM 622 O O . HIS A 1 87 ? -19.948 -17.362 24.334 1.00 65.56 87 HIS A O 1
ATOM 628 N N . ALA A 1 88 ? -20.094 -16.215 26.270 1.00 67.25 88 ALA A N 1
ATOM 629 C CA . ALA A 1 88 ? -21.275 -15.449 25.903 1.00 67.25 88 ALA A CA 1
ATOM 630 C C . ALA A 1 88 ? -21.035 -14.729 24.567 1.00 67.25 88 ALA A C 1
ATOM 632 O O . ALA A 1 88 ? -20.145 -13.883 24.451 1.00 67.25 88 ALA A O 1
ATOM 633 N N . ARG A 1 89 ? -21.822 -15.074 23.540 1.00 68.94 89 ARG A N 1
ATOM 634 C CA . ARG A 1 89 ? -21.802 -14.356 22.262 1.00 68.94 89 ARG A CA 1
ATOM 635 C C . ARG A 1 89 ? -22.155 -12.885 22.520 1.00 68.94 89 ARG A C 1
ATOM 637 O O . ARG A 1 89 ? -23.191 -12.631 23.138 1.00 68.94 89 ARG A O 1
ATOM 644 N N . PRO A 1 90 ? -21.366 -11.917 22.019 1.00 64.25 90 PRO A N 1
ATOM 645 C CA . PRO A 1 90 ? -21.769 -10.518 22.028 1.00 64.25 90 PRO A CA 1
ATOM 646 C C . PRO A 1 90 ? -23.111 -10.377 21.303 1.00 64.25 90 PRO A C 1
ATOM 648 O O . PRO A 1 90 ? -23.243 -10.801 20.153 1.00 64.25 90 PRO A O 1
ATOM 651 N N . GLN A 1 91 ? -24.117 -9.812 21.971 1.00 74.81 91 GLN A N 1
ATOM 652 C CA . GLN A 1 91 ? -25.389 -9.500 21.324 1.00 74.81 91 GLN A CA 1
ATOM 653 C C . GLN A 1 91 ? -25.156 -8.411 20.272 1.00 74.81 91 GLN A C 1
ATOM 655 O O . GLN A 1 91 ? -24.678 -7.319 20.585 1.00 74.81 91 GLN A O 1
ATOM 660 N N . ALA A 1 92 ? -25.484 -8.714 19.014 1.00 78.44 92 ALA A N 1
ATOM 661 C CA . ALA A 1 92 ? -25.480 -7.723 17.949 1.00 78.44 92 ALA A CA 1
ATOM 662 C C . ALA A 1 92 ? -26.535 -6.650 18.253 1.00 78.44 92 ALA A C 1
ATOM 664 O O . ALA A 1 92 ? -27.679 -6.963 18.588 1.00 78.44 92 ALA A O 1
ATOM 665 N N . ARG A 1 93 ? -26.146 -5.376 18.150 1.00 76.19 93 ARG A N 1
ATOM 666 C CA . ARG A 1 93 ? -27.063 -4.247 18.329 1.00 76.19 93 ARG A CA 1
ATOM 667 C C . ARG A 1 93 ? -28.114 -4.289 17.221 1.00 76.19 93 ARG A C 1
ATOM 669 O O . ARG A 1 93 ? -27.756 -4.418 16.052 1.00 76.19 93 ARG A O 1
ATOM 676 N N . ALA A 1 94 ? -29.388 -4.178 17.593 1.00 79.88 94 ALA A N 1
ATOM 677 C CA . ALA A 1 94 ? -30.469 -4.086 16.621 1.00 79.88 94 ALA A CA 1
ATOM 678 C C . ALA A 1 94 ? -30.244 -2.881 15.680 1.00 79.88 94 ALA A C 1
ATOM 680 O O . ALA A 1 94 ? -29.721 -1.852 16.132 1.00 79.88 94 ALA A O 1
ATOM 681 N N . PRO A 1 95 ? -30.603 -2.998 14.388 1.00 74.94 95 PRO A N 1
ATOM 682 C CA . PRO A 1 95 ? -30.530 -1.884 13.448 1.00 74.94 95 PRO A CA 1
ATOM 683 C C . PRO A 1 95 ? -31.393 -0.702 13.932 1.00 74.94 95 PRO A C 1
ATOM 685 O O . PRO A 1 95 ? -32.366 -0.916 14.662 1.00 74.94 95 PRO A O 1
ATOM 688 N N . PRO A 1 96 ? -31.040 0.548 13.572 1.00 79.81 96 PRO A N 1
ATOM 689 C CA . PRO A 1 96 ? -31.830 1.715 13.954 1.00 79.81 96 PRO A CA 1
ATOM 690 C C . PRO A 1 96 ? -33.258 1.603 13.395 1.00 79.81 96 PRO A C 1
ATOM 692 O O . PRO A 1 96 ? -33.429 1.090 12.286 1.00 79.81 96 PRO A O 1
ATOM 695 N N . PRO A 1 97 ? -34.283 2.076 14.129 1.00 69.44 97 PRO A N 1
ATOM 696 C CA . PRO A 1 97 ? -35.635 2.125 13.597 1.00 69.44 97 PRO A CA 1
ATOM 697 C C . PRO A 1 97 ? -35.668 3.064 12.388 1.00 69.44 97 PRO A C 1
ATOM 699 O O . PRO A 1 97 ? -35.135 4.174 12.432 1.00 69.44 97 PRO A O 1
ATOM 702 N N . THR A 1 98 ? -36.280 2.600 11.304 1.00 75.81 98 THR A N 1
ATOM 703 C CA . THR A 1 98 ? -36.629 3.433 10.152 1.00 75.81 98 THR A CA 1
ATOM 704 C C . THR A 1 98 ? -37.659 4.471 10.589 1.00 75.81 98 THR A C 1
ATOM 706 O O . THR A 1 98 ? -38.709 4.092 11.112 1.00 75.81 98 THR A O 1
ATOM 709 N N . VAL A 1 99 ? -37.329 5.750 10.404 1.00 60.19 99 VAL A N 1
ATOM 710 C CA . VAL A 1 99 ? -38.262 6.887 10.494 1.00 60.19 99 VAL A CA 1
ATOM 711 C C . VAL A 1 99 ? -38.992 7.029 9.169 1.00 60.19 99 VAL A C 1
ATOM 713 O O . VAL A 1 99 ? -38.311 6.884 8.129 1.00 60.19 99 VAL A O 1
#

pLDDT: mean 71.28, std 13.03, range [48.62, 95.19]

Foldseek 3Di:
DDPPDPVRVVVVVVVVVLVVLLVVLVVVVVVVVVVPPDDDPDDDDVSNVVNVVVPDDDPPDPPDDPPDPPPPPDDDPDPDDPDPPPDDDPDDDDDDDDD

Solvent-accessible surface area (backbone atoms only — not comparable to full-atom values): 6846 Å² total; per-residue (Å²): 133,84,79,66,55,70,67,56,47,52,51,49,52,50,51,50,51,50,51,51,50,51,53,52,44,51,58,51,50,52,55,53,66,75,61,66,88,62,96,61,78,84,74,80,52,64,68,53,55,56,53,58,56,76,73,53,72,77,67,95,61,81,85,75,72,80,75,75,77,80,75,79,72,75,88,68,93,68,76,88,71,82,80,76,84,77,72,81,75,81,79,77,78,79,78,81,82,86,128

Mean predicted aligned error: 19.12 Å

Secondary structure (DSSP, 8-state):
-PPPPHHHHHHHHHHHHHHHHHHHHHHHHHHHHHT--S-------HHHHHHHHHTPPPPSS-----------------S-PPPP--PPPPPPPPPPPP-

Sequence (99 aa):
MAAMSRRHLISWLFTLSLLLGQASAFAHAIGHLHKSEGGVPDRVCEVCVAQANLGSAPPPAPLCLPGAAAVHLATTPISAAPTPDFHARPQARAPPPTV